Protein AF-0000000085050715 (afdb_homodimer)

pLDDT: mean 88.54, std 13.83, range [35.22, 98.56]

Foldseek 3Di:
DPDDDPVRVVVVVVVVVVVVVVVVVVVVVVVVVVVVVVVVVVLVVCVVVCVVNPPVPSLVVCLVPVVVVDDDPVVVVVCCVRNNDPPPD/DPDDDPVRVVVVVVVVVVVVVVVVVVVVVVVVVVVVVVVVVVL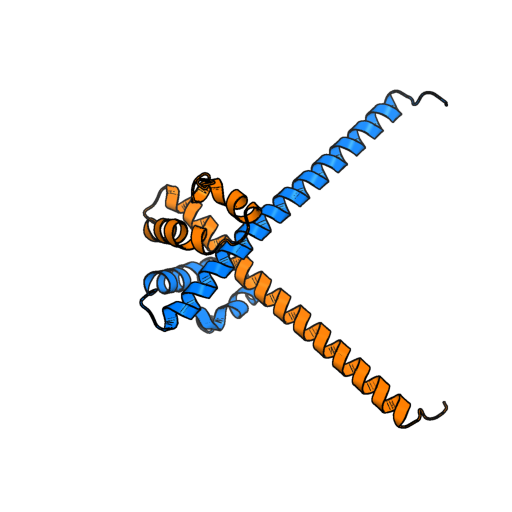VVCVVVCVVNPPVPSLVVCLVPVVVVDDDPVVVVVCCVRNNDPPPD

Secondary structure (DSSP, 8-state):
--PPPHHHHHHHHHHHHHHHHHHHHHHHHHHHHHHHHHHHHHHHHHHHHTTSS-THHHHHHHHHHHHHH--SHHHHHTTHHHH-S----/-----HHHHHHHHHHHHHHHHHHHHHHHHHHHHHHHHHHHHHHHHHHHHTTSS-THHHHHHHHHHHHHH--SHHHHHTTHHHH-S----

Organism: Asticcacaulis excentricus (strain ATCC 15261 / DSM 4724 / KCTC 12464 / NCIMB 9791 / VKM B-1370 / CB 48) (NCBI:txid573065)

Solvent-accessible surface area (backbone atoms only — not comparable to full-atom values): 10203 Å² total; per-residue (Å²): 126,84,79,70,49,72,68,55,52,51,51,52,50,51,51,50,48,53,51,50,50,52,53,51,52,51,52,51,50,51,52,52,48,51,50,16,33,55,46,12,47,52,51,52,51,46,57,63,58,21,72,81,47,78,50,53,64,60,52,51,48,46,54,65,50,45,66,80,68,50,89,48,70,75,61,48,64,73,39,29,93,70,61,42,76,70,78,80,120,126,83,76,69,51,70,69,54,52,51,52,51,51,52,52,50,48,52,52,52,50,51,52,50,53,51,52,51,50,49,51,51,49,50,50,15,33,55,45,12,48,51,53,52,51,43,56,64,59,22,72,80,45,80,51,53,62,61,52,49,48,47,53,64,49,44,68,79,68,49,88,47,70,75,62,50,64,72,39,30,92,72,60,43,76,70,78,80,120

Radius of gyration: 24.11 Å; Cα contacts (8 Å, |Δi|>4): 93; chains: 2; bounding box: 58×64×55 Å

Structure (mmCIF, N/CA/C/O backbone):
data_AF-0000000085050715-model_v1
#
loop_
_entity.id
_entity.type
_entity.pdbx_description
1 polymer 'Mobilization protein C'
#
loop_
_atom_site.group_PDB
_atom_site.id
_atom_site.type_symbol
_atom_site.label_atom_id
_atom_site.label_alt_id
_atom_site.label_comp_id
_atom_site.label_asym_id
_atom_site.label_entity_id
_atom_site.label_seq_id
_atom_site.pdbx_PDB_ins_code
_atom_site.Cartn_x
_atom_site.Cartn_y
_atom_site.Cartn_z
_atom_site.occupancy
_atom_site.B_iso_or_equiv
_atom_site.auth_seq_id
_atom_site.auth_comp_id
_atom_site.auth_asym_id
_atom_site.auth_atom_id
_atom_site.pdbx_PDB_model_num
ATOM 1 N N . MET A 1 1 ? -32.719 38 5.16 1 61.44 1 MET A N 1
ATOM 2 C CA . MET A 1 1 ? -31.391 37.781 4.586 1 61.44 1 MET A CA 1
ATOM 3 C C . MET A 1 1 ? -31.422 37.938 3.07 1 61.44 1 MET A C 1
ATOM 5 O O . MET A 1 1 ? -32.406 37.594 2.428 1 61.44 1 MET A O 1
ATOM 9 N N . SER A 1 2 ? -30.75 38.906 2.539 1 71.44 2 SER A N 1
ATOM 10 C CA . SER A 1 2 ? -30.812 39.219 1.116 1 71.44 2 SER A CA 1
ATOM 11 C C . SER A 1 2 ? -30.734 37.969 0.266 1 71.44 2 SER A C 1
ATOM 13 O O . SER A 1 2 ? -29.953 37.062 0.559 1 71.44 2 SER A O 1
ATOM 15 N N . ARG A 1 3 ? -31.703 37.844 -0.479 1 82.94 3 ARG A N 1
ATOM 16 C CA . ARG A 1 3 ? -31.797 36.688 -1.386 1 82.94 3 ARG A CA 1
ATOM 17 C C . ARG A 1 3 ? -30.562 36.625 -2.283 1 82.94 3 ARG A C 1
ATOM 19 O O . ARG A 1 3 ? -30.125 37.625 -2.854 1 82.94 3 ARG A O 1
ATOM 26 N N . LYS A 1 4 ? -29.75 35.656 -2.238 1 86.12 4 LYS A N 1
ATOM 27 C CA . LYS A 1 4 ? -28.609 35.438 -3.127 1 86.12 4 LYS A CA 1
ATOM 28 C C . LYS A 1 4 ? -29.031 35.531 -4.59 1 86.12 4 LYS A C 1
ATOM 30 O O . LYS A 1 4 ? -30.125 35.125 -4.949 1 86.12 4 LYS A O 1
ATOM 35 N N . SER A 1 5 ? -28.328 36.219 -5.281 1 92.94 5 SER A N 1
ATOM 36 C CA . SER A 1 5 ? -28.578 36.219 -6.719 1 92.94 5 SER A CA 1
ATOM 37 C C . SER A 1 5 ? -28.5 34.844 -7.32 1 92.94 5 SER A C 1
ATOM 39 O O . SER A 1 5 ? -28 33.906 -6.68 1 92.94 5 SER A O 1
ATOM 41 N N . ILE A 1 6 ? -29.156 34.656 -8.445 1 93.69 6 ILE A N 1
ATOM 42 C CA . ILE A 1 6 ? -29.109 33.375 -9.172 1 93.69 6 ILE A CA 1
ATOM 43 C C . ILE A 1 6 ? -27.656 33 -9.422 1 93.69 6 ILE A C 1
ATOM 45 O O . ILE A 1 6 ? -27.297 31.812 -9.305 1 93.69 6 ILE A O 1
ATOM 49 N N . GLU A 1 7 ? -26.844 34 -9.766 1 93.88 7 GLU A N 1
ATOM 50 C CA . GLU A 1 7 ? -25.422 33.781 -10.031 1 93.88 7 GLU A CA 1
ATOM 51 C C . GLU A 1 7 ? -24.703 33.281 -8.781 1 93.88 7 GLU A C 1
ATOM 53 O O . GLU A 1 7 ? -23.859 32.375 -8.867 1 93.88 7 GLU A O 1
ATOM 58 N N . GLU A 1 8 ? -25.047 33.812 -7.605 1 94.38 8 GLU A N 1
ATOM 59 C CA . GLU A 1 8 ? -24.438 33.406 -6.34 1 94.38 8 GLU A CA 1
ATOM 60 C C . GLU A 1 8 ? -24.875 31.969 -5.977 1 94.38 8 GLU A C 1
ATOM 62 O O . GLU A 1 8 ? -24.062 31.172 -5.492 1 94.38 8 GLU A O 1
ATOM 67 N N . ARG A 1 9 ? -26.125 31.625 -6.27 1 95.44 9 ARG A N 1
ATOM 68 C CA . ARG A 1 9 ? -26.625 30.281 -5.965 1 95.44 9 ARG A CA 1
ATOM 69 C C . ARG A 1 9 ? -25.969 29.234 -6.859 1 95.44 9 ARG A C 1
ATOM 71 O O . ARG A 1 9 ? -25.625 28.156 -6.395 1 95.44 9 ARG A O 1
ATOM 78 N N . LEU A 1 10 ? -25.719 29.578 -8.117 1 96.38 10 LEU A N 1
ATOM 79 C CA . LEU A 1 10 ? -25.047 28.672 -9.055 1 96.38 10 LEU A CA 1
ATOM 80 C C . LEU A 1 10 ? -23.609 28.438 -8.641 1 96.38 10 LEU A C 1
ATOM 82 O O . LEU A 1 10 ? -23.109 27.312 -8.688 1 96.38 10 LEU A O 1
ATOM 86 N N . ALA A 1 11 ? -22.953 29.484 -8.258 1 96.38 11 ALA A N 1
ATOM 87 C CA . ALA A 1 11 ? -21.562 29.391 -7.816 1 96.38 11 ALA A CA 1
ATOM 88 C C . ALA A 1 11 ? -21.453 28.5 -6.578 1 96.38 11 ALA A C 1
ATOM 90 O O . ALA A 1 11 ? -20.5 27.719 -6.457 1 96.38 11 ALA A O 1
ATOM 91 N N . GLN A 1 12 ? -22.375 28.562 -5.672 1 97.12 12 GLN A N 1
ATOM 92 C CA . GLN A 1 12 ? -22.375 27.75 -4.457 1 97.12 12 GLN A CA 1
ATOM 93 C C . GLN A 1 12 ? -22.594 26.281 -4.781 1 97.12 12 GLN A C 1
ATOM 95 O O . GLN A 1 12 ? -21.938 25.406 -4.215 1 97.12 12 GLN A O 1
ATOM 100 N N . LEU A 1 13 ? -23.438 26.031 -5.727 1 97.06 13 LEU A N 1
ATOM 101 C CA . LEU A 1 13 ? -23.703 24.641 -6.125 1 97.06 13 LEU A CA 1
ATOM 102 C C . LEU A 1 13 ? -22.5 24.031 -6.809 1 97.06 13 LEU A C 1
ATOM 104 O O . LEU A 1 13 ? -22.188 22.859 -6.586 1 97.06 13 LEU A O 1
ATOM 108 N N . GLU A 1 14 ? -21.844 24.844 -7.594 1 97.31 14 GLU A N 1
ATOM 109 C CA . GLU A 1 14 ? -20.641 24.359 -8.281 1 97.31 14 GLU A CA 1
ATOM 110 C C . GLU A 1 14 ? -19.516 24.078 -7.297 1 97.31 14 GLU A C 1
ATOM 112 O O . GLU A 1 14 ? -18.812 23.078 -7.426 1 97.31 14 GLU A O 1
ATOM 117 N N . ALA A 1 15 ? -19.422 24.922 -6.309 1 98 15 ALA A N 1
ATOM 118 C CA . ALA A 1 15 ? -18.422 24.719 -5.266 1 98 15 ALA A CA 1
ATOM 119 C C . ALA A 1 15 ? -18.719 23.469 -4.453 1 98 15 ALA A C 1
ATOM 121 O O . ALA A 1 15 ? -17.797 22.703 -4.102 1 98 15 ALA A O 1
ATOM 122 N N . GLN A 1 16 ? -20.016 23.234 -4.164 1 97.56 16 GLN A N 1
ATOM 123 C CA . GLN A 1 16 ? -20.438 22.031 -3.434 1 97.56 16 GLN A CA 1
ATOM 124 C C . GLN A 1 16 ? -20.156 20.766 -4.238 1 97.56 16 GLN A C 1
ATOM 126 O O . GLN A 1 16 ? -19.641 19.781 -3.699 1 97.56 16 GLN A O 1
ATOM 131 N N . ARG A 1 17 ? -20.375 20.797 -5.531 1 98 17 ARG A N 1
ATOM 132 C CA . ARG A 1 17 ? -20.109 19.656 -6.414 1 98 17 ARG A CA 1
ATOM 133 C C . ARG A 1 17 ? -18.625 19.328 -6.457 1 98 17 ARG A C 1
ATOM 135 O O . ARG A 1 17 ? -18.234 18.172 -6.34 1 98 17 ARG A O 1
ATOM 142 N N . LYS A 1 18 ? -17.859 20.344 -6.633 1 98.25 18 LYS A N 1
ATOM 143 C CA . LYS A 1 18 ? -16.422 20.156 -6.688 1 98.25 18 LYS A CA 1
ATOM 144 C C . LYS A 1 18 ? -15.898 19.562 -5.387 1 98.25 18 LYS A C 1
ATOM 146 O O . LYS A 1 18 ? -15.031 18.672 -5.402 1 98.25 18 LYS A O 1
ATOM 151 N N . SER A 1 19 ? -16.453 20.047 -4.301 1 98.12 19 SER A N 1
ATOM 152 C CA . SER A 1 19 ? -16.047 19.531 -2.99 1 98.12 19 SER A CA 1
ATOM 153 C C . SER A 1 19 ? -16.422 18.062 -2.828 1 98.12 19 SER A C 1
ATOM 155 O O . SER A 1 19 ? -15.641 17.266 -2.318 1 98.12 19 SER A O 1
ATOM 157 N N . LEU A 1 20 ? -17.578 17.688 -3.303 1 98.06 20 LEU A N 1
ATOM 158 C CA . LEU A 1 20 ? -18.047 16.312 -3.211 1 98.06 20 LEU A CA 1
ATOM 159 C C . LEU A 1 20 ? -17.25 15.406 -4.129 1 98.06 20 LEU A C 1
ATOM 161 O O . LEU A 1 20 ? -16.953 14.266 -3.768 1 98.06 20 LEU A O 1
ATOM 165 N N . GLN A 1 21 ? -16.859 15.945 -5.254 1 98.06 21 GLN A N 1
ATOM 166 C CA . GLN A 1 21 ? -16.047 15.18 -6.176 1 98.06 21 GLN A CA 1
ATOM 167 C C . GLN A 1 21 ? -14.648 14.93 -5.594 1 98.06 21 GLN A C 1
ATOM 169 O O . GLN A 1 21 ? -14.102 13.836 -5.738 1 98.06 21 GLN A O 1
ATOM 174 N N . ALA A 1 22 ? -14.18 15.93 -4.977 1 98.12 22 ALA A N 1
ATOM 175 C CA . ALA A 1 22 ? -12.875 15.805 -4.344 1 98.12 22 ALA A CA 1
ATOM 176 C C . ALA A 1 22 ? -12.898 14.773 -3.217 1 98.12 22 ALA A C 1
ATOM 178 O O . ALA A 1 22 ? -11.961 13.992 -3.059 1 98.12 22 ALA A O 1
ATOM 179 N N . ARG A 1 23 ? -13.93 14.766 -2.43 1 97.94 23 ARG A N 1
ATOM 180 C CA . ARG A 1 23 ? -14.094 13.805 -1.344 1 97.94 23 ARG A CA 1
ATOM 181 C C . ARG A 1 23 ? -14.234 12.383 -1.886 1 97.94 23 ARG A C 1
ATOM 183 O O . ARG A 1 23 ? -13.656 11.445 -1.336 1 97.94 23 ARG A O 1
ATOM 190 N N . LEU A 1 24 ? -14.93 12.258 -2.953 1 97.62 24 LEU A N 1
ATOM 191 C CA . LEU A 1 24 ? -15.117 10.953 -3.584 1 97.62 24 LEU A CA 1
ATOM 192 C C . LEU A 1 24 ? -13.797 10.422 -4.129 1 97.62 24 LEU A C 1
ATOM 194 O O . LEU A 1 24 ? -13.477 9.242 -3.939 1 97.62 24 LEU A O 1
ATOM 198 N N . SER A 1 25 ? -13.047 11.234 -4.797 1 97.81 25 SER A N 1
ATOM 199 C CA . SER A 1 25 ? -11.75 10.844 -5.344 1 97.81 25 SER A CA 1
ATOM 200 C C . SER A 1 25 ? -10.789 10.422 -4.242 1 97.81 25 SER A C 1
ATOM 202 O O . SER A 1 25 ? -10.031 9.461 -4.406 1 97.81 25 SER A O 1
ATOM 204 N N . LYS A 1 26 ? -10.844 11.148 -3.127 1 97.81 26 LYS A N 1
ATOM 205 C CA . LYS A 1 26 ? -10 10.805 -1.985 1 97.81 26 LYS A CA 1
ATOM 206 C C . LYS A 1 26 ? -10.352 9.422 -1.434 1 97.81 26 LYS A C 1
ATOM 208 O O . LYS A 1 26 ? -9.469 8.625 -1.131 1 97.81 26 LYS A O 1
ATOM 213 N N . ASP A 1 27 ? -11.641 9.156 -1.301 1 96.31 27 ASP A N 1
ATOM 214 C CA . ASP A 1 27 ? -12.125 7.879 -0.792 1 96.31 27 ASP A CA 1
ATOM 215 C C . ASP A 1 27 ? -11.719 6.734 -1.721 1 96.31 27 ASP A C 1
ATOM 217 O O . ASP A 1 27 ? -11.266 5.684 -1.261 1 96.31 27 ASP A O 1
ATOM 221 N N . GLU A 1 28 ? -11.812 6.945 -2.98 1 96.25 28 GLU A N 1
ATOM 222 C CA . GLU A 1 28 ? -11.445 5.941 -3.977 1 96.25 28 GLU A CA 1
ATOM 223 C C . GLU A 1 28 ? -9.945 5.656 -3.949 1 96.25 28 GLU A C 1
ATOM 225 O O . GLU A 1 28 ? -9.531 4.5 -4.035 1 96.25 28 GLU A O 1
ATOM 230 N N . ARG A 1 29 ? -9.219 6.707 -3.812 1 97.12 29 ARG A N 1
ATOM 231 C CA . ARG A 1 29 ? -7.77 6.547 -3.744 1 97.12 29 ARG A CA 1
ATOM 232 C C . ARG A 1 29 ? -7.359 5.809 -2.477 1 97.12 29 ARG A C 1
ATOM 234 O O . ARG A 1 29 ? -6.465 4.961 -2.506 1 97.12 29 ARG A O 1
ATOM 241 N N . ALA A 1 30 ? -8.055 6.105 -1.373 1 97 30 ALA A N 1
ATOM 242 C CA . ALA A 1 30 ? -7.762 5.434 -0.11 1 97 30 ALA A CA 1
ATOM 243 C C . ALA A 1 30 ? -8.07 3.939 -0.202 1 97 30 ALA A C 1
ATOM 245 O O . ALA A 1 30 ? -7.289 3.109 0.275 1 97 30 ALA A O 1
ATOM 246 N N . ARG A 1 31 ? -9.164 3.605 -0.819 1 95.81 31 ARG A N 1
ATOM 247 C CA . ARG A 1 31 ? -9.555 2.211 -0.997 1 95.81 31 ARG A CA 1
ATOM 248 C C . ARG A 1 31 ? -8.578 1.483 -1.916 1 95.81 31 ARG A C 1
ATOM 250 O O . ARG A 1 31 ? -8.18 0.351 -1.636 1 95.81 31 ARG A O 1
ATOM 257 N N . ASP A 1 32 ? -8.219 2.148 -2.965 1 96.81 32 ASP A N 1
ATOM 258 C CA . ASP A 1 32 ? -7.258 1.581 -3.904 1 96.81 32 ASP A CA 1
ATOM 259 C C . ASP A 1 32 ? -5.914 1.324 -3.225 1 96.81 32 ASP A C 1
ATOM 261 O O . ASP A 1 32 ? -5.32 0.257 -3.396 1 96.81 32 ASP A O 1
ATOM 265 N N . THR A 1 33 ? -5.52 2.301 -2.447 1 97.94 33 THR A N 1
ATOM 266 C CA . THR A 1 33 ? -4.262 2.158 -1.722 1 97.94 33 THR A CA 1
ATOM 267 C C . THR A 1 33 ? -4.336 1.001 -0.729 1 97.94 33 THR A C 1
ATOM 269 O O . THR A 1 33 ? -3.414 0.186 -0.647 1 97.94 33 THR A O 1
ATOM 272 N N . ARG A 1 34 ? -5.449 0.894 0.027 1 97.62 34 ARG A N 1
ATOM 273 C CA . ARG A 1 34 ? -5.605 -0.184 0.997 1 97.62 34 ARG A CA 1
ATOM 274 C C . ARG A 1 34 ? -5.598 -1.545 0.309 1 97.62 34 ARG A C 1
ATOM 276 O O . ARG A 1 34 ? -4.992 -2.496 0.81 1 97.62 34 ARG A O 1
ATOM 283 N N . ARG A 1 35 ? -6.227 -1.719 -0.871 1 97.62 35 ARG A N 1
ATOM 284 C CA . ARG A 1 35 ? -6.215 -2.947 -1.659 1 97.62 35 ARG A CA 1
ATOM 285 C C . ARG A 1 35 ? -4.789 -3.361 -2.004 1 97.62 35 ARG A C 1
ATOM 287 O O . ARG A 1 35 ? -4.406 -4.516 -1.805 1 97.62 35 ARG A O 1
ATOM 294 N N . LYS A 1 36 ? -4.031 -2.385 -2.418 1 98.31 36 LYS A N 1
ATOM 295 C CA . LYS A 1 36 ? -2.65 -2.648 -2.812 1 98.31 36 LYS A CA 1
ATOM 296 C C . LYS A 1 36 ? -1.8 -3.035 -1.605 1 98.31 36 LYS A C 1
ATOM 298 O O . LYS A 1 36 ? -1.009 -3.979 -1.674 1 98.31 36 LYS A O 1
ATOM 303 N N . VAL A 1 37 ? -1.996 -2.402 -0.512 1 98.56 37 VAL A N 1
ATOM 304 C CA . VAL A 1 37 ? -1.219 -2.678 0.692 1 98.56 37 VAL A CA 1
ATOM 305 C C . VAL A 1 37 ? -1.538 -4.078 1.204 1 98.56 37 VAL A C 1
ATOM 307 O O . VAL A 1 37 ? -0.634 -4.836 1.563 1 98.56 37 VAL A O 1
ATOM 310 N N . LEU A 1 38 ? -2.791 -4.488 1.203 1 98.5 38 LEU A N 1
ATOM 311 C CA . LEU A 1 38 ? -3.199 -5.789 1.73 1 98.5 38 LEU A CA 1
ATOM 312 C C . LEU A 1 38 ? -2.701 -6.918 0.836 1 98.5 38 LEU A C 1
ATOM 314 O O . LEU A 1 38 ? -2.246 -7.953 1.331 1 98.5 38 LEU A O 1
ATOM 318 N N . LEU A 1 39 ? -2.738 -6.68 -0.455 1 97.69 39 LEU A N 1
ATOM 319 C CA . LEU A 1 39 ? -2.225 -7.68 -1.384 1 97.69 39 LEU A CA 1
ATOM 320 C C . LEU A 1 39 ? -0.708 -7.797 -1.272 1 97.69 39 LEU A C 1
ATOM 322 O O . LEU A 1 39 ? -0.164 -8.906 -1.283 1 97.69 39 LEU A O 1
ATOM 326 N N . GLY A 1 40 ? -0.05 -6.676 -1.202 1 98.06 40 GLY A N 1
ATOM 327 C CA . GLY A 1 40 ? 1.392 -6.691 -1.011 1 98.06 40 GLY A CA 1
ATOM 328 C C . GLY A 1 40 ? 1.814 -7.363 0.283 1 98.06 40 GLY A C 1
ATOM 329 O O . GLY A 1 40 ? 2.809 -8.094 0.314 1 98.06 40 GLY A O 1
ATOM 330 N N . ALA A 1 41 ? 1.07 -7.117 1.388 1 97.94 41 ALA A N 1
ATOM 331 C CA . ALA A 1 41 ? 1.338 -7.754 2.674 1 97.94 41 ALA A CA 1
ATOM 332 C C . ALA A 1 41 ? 1.199 -9.273 2.574 1 97.94 41 ALA A C 1
ATOM 334 O O . ALA A 1 41 ? 2.01 -10.016 3.135 1 97.94 41 ALA A O 1
ATOM 335 N N . LEU A 1 42 ? 0.197 -9.758 1.85 1 95.81 42 LEU A N 1
ATOM 336 C CA . LEU A 1 42 ? 0.015 -11.188 1.645 1 95.81 42 LEU A CA 1
ATOM 337 C C . LEU A 1 42 ? 1.211 -11.789 0.913 1 95.81 42 LEU A C 1
ATOM 339 O O . LEU A 1 42 ? 1.744 -12.82 1.328 1 95.81 42 LEU A O 1
ATOM 343 N N . VAL A 1 43 ? 1.63 -11.117 -0.165 1 94.56 43 VAL A N 1
ATOM 344 C CA . VAL A 1 43 ? 2.752 -11.586 -0.972 1 94.56 43 VAL A CA 1
ATOM 345 C C . VAL A 1 43 ? 4.008 -11.672 -0.109 1 94.56 43 VAL A C 1
ATOM 347 O O . VAL A 1 43 ? 4.672 -12.711 -0.079 1 94.56 43 VAL A O 1
ATOM 350 N N . LEU A 1 44 ? 4.305 -10.648 0.662 1 94.56 44 LEU A N 1
ATOM 351 C CA . LEU A 1 44 ? 5.496 -10.633 1.502 1 94.56 44 LEU A CA 1
ATOM 352 C C . LEU A 1 44 ? 5.418 -11.711 2.574 1 94.56 44 LEU A C 1
ATOM 354 O O . LEU A 1 44 ? 6.41 -12.391 2.85 1 94.56 44 LEU A O 1
ATOM 358 N N . HIS A 1 45 ? 4.254 -11.836 3.211 1 93.69 45 HIS A N 1
ATOM 359 C CA . HIS A 1 45 ? 4.051 -12.859 4.238 1 93.69 45 HIS A CA 1
ATOM 360 C C . HIS A 1 45 ? 4.32 -14.25 3.689 1 93.69 45 HIS A C 1
ATOM 362 O O . HIS A 1 45 ? 5.016 -15.047 4.324 1 93.69 45 HIS A O 1
ATOM 368 N N . ARG A 1 46 ? 3.877 -14.516 2.484 1 91.56 46 ARG A N 1
ATOM 369 C CA . ARG A 1 46 ? 4.043 -15.852 1.903 1 91.56 46 ARG A CA 1
ATOM 370 C C . ARG A 1 46 ? 5.484 -16.078 1.469 1 91.56 46 ARG A C 1
ATOM 372 O O . ARG A 1 46 ? 5.996 -17.203 1.57 1 91.56 46 ARG A O 1
ATOM 379 N N . LEU A 1 47 ? 6.09 -15.07 0.924 1 90.12 47 LEU A N 1
ATOM 380 C CA . LEU A 1 47 ? 7.496 -15.195 0.553 1 90.12 47 LEU A CA 1
ATOM 381 C C . LEU A 1 47 ? 8.359 -15.469 1.778 1 90.12 47 LEU A C 1
ATOM 383 O O . LEU A 1 47 ? 9.344 -16.219 1.695 1 90.12 47 LEU A O 1
ATOM 387 N N . GLU A 1 48 ? 8.016 -14.906 2.906 1 86.81 48 GLU A N 1
ATOM 388 C CA . GLU A 1 48 ? 8.758 -15.094 4.148 1 86.81 48 GLU A CA 1
ATOM 389 C C . GLU A 1 48 ? 8.492 -16.469 4.75 1 86.81 48 GLU A C 1
ATOM 391 O O . GLU A 1 48 ? 9.398 -17.109 5.285 1 86.81 48 GLU A O 1
ATOM 396 N N . GLU A 1 49 ? 7.238 -16.875 4.664 1 81.38 49 GLU A N 1
ATOM 397 C CA . GLU A 1 49 ? 6.863 -18.188 5.18 1 81.38 49 GLU A CA 1
ATOM 398 C C . GLU A 1 49 ? 7.402 -19.312 4.293 1 81.38 49 GLU A C 1
ATOM 400 O O . GLU A 1 49 ? 7.719 -20.391 4.781 1 81.38 49 GLU A O 1
ATOM 405 N N . GLY A 1 50 ? 7.148 -19.156 2.992 1 66.88 50 GLY A N 1
ATOM 406 C CA . GLY A 1 50 ? 7.547 -20.156 2.027 1 66.88 50 GLY A CA 1
ATOM 407 C C . GLY A 1 50 ? 9.055 -20.312 1.906 1 66.88 50 GLY A C 1
ATOM 408 O O . GLY A 1 50 ? 9.539 -21.188 1.19 1 66.88 50 GLY A O 1
ATOM 409 N N . ARG A 1 51 ? 9.852 -19.266 2.43 1 61.44 51 ARG A N 1
ATOM 410 C CA . ARG A 1 51 ? 11.297 -19.484 2.402 1 61.44 51 ARG A CA 1
ATOM 411 C C . ARG A 1 51 ? 11.656 -20.875 2.885 1 61.44 51 ARG A C 1
ATOM 413 O O . ARG A 1 51 ? 12.648 -21.453 2.438 1 61.44 51 ARG A O 1
ATOM 420 N N . GLU A 1 52 ? 10.711 -21.344 3.709 1 54.78 52 GLU A N 1
ATOM 421 C CA . GLU A 1 52 ? 10.969 -22.703 4.188 1 54.78 52 GLU A CA 1
ATOM 422 C C . GLU A 1 52 ? 10.211 -23.734 3.355 1 54.78 52 GLU A C 1
ATOM 424 O O . GLU A 1 52 ? 10.523 -24.922 3.408 1 54.78 52 GLU A O 1
ATOM 429 N N . SER A 1 53 ? 9.047 -23.234 2.768 1 59.09 53 SER A N 1
ATOM 430 C CA . SER A 1 53 ? 8.273 -24.172 1.962 1 59.09 53 SER A CA 1
ATOM 431 C C . SER A 1 53 ? 8.305 -23.797 0.486 1 59.09 53 SER A C 1
ATOM 433 O O . SER A 1 53 ? 8.875 -22.766 0.118 1 59.09 53 SER A O 1
ATOM 435 N N . GLY A 1 54 ? 7.648 -24.453 -0.405 1 52.75 54 GLY A N 1
ATOM 436 C CA . GLY A 1 54 ? 7.473 -24.578 -1.844 1 52.75 54 GLY A CA 1
ATOM 437 C C . GLY A 1 54 ? 6.809 -23.375 -2.471 1 52.75 54 GLY A C 1
ATOM 438 O O . GLY A 1 54 ? 6.312 -23.438 -3.596 1 52.75 54 GLY A O 1
ATOM 439 N N . ALA A 1 55 ? 6.699 -22.219 -1.65 1 61.31 55 ALA A N 1
ATOM 440 C CA . ALA A 1 55 ? 5.984 -21.234 -2.457 1 61.31 55 ALA A CA 1
ATOM 441 C C . ALA A 1 55 ? 6.832 -20.766 -3.637 1 61.31 55 ALA A C 1
ATOM 443 O O . ALA A 1 55 ? 7.066 -19.562 -3.809 1 61.31 55 ALA A O 1
ATOM 444 N N . ASP A 1 56 ? 7.438 -21.703 -4.332 1 77.06 56 ASP A N 1
ATOM 445 C CA . ASP A 1 56 ? 8.398 -21.547 -5.426 1 77.06 56 ASP A CA 1
ATOM 446 C C . ASP A 1 56 ? 7.785 -20.781 -6.594 1 77.06 56 ASP A C 1
ATOM 448 O O . ASP A 1 56 ? 8.43 -19.906 -7.172 1 77.06 56 ASP A O 1
ATOM 452 N N . TYR A 1 57 ? 6.516 -20.984 -6.652 1 82.31 57 TYR A N 1
ATOM 453 C CA . TYR A 1 57 ? 5.926 -20.359 -7.84 1 82.31 57 TYR A CA 1
ATOM 454 C C . TYR A 1 57 ? 5.754 -18.859 -7.645 1 82.31 57 TYR A C 1
ATOM 456 O O . TYR A 1 57 ? 5.996 -18.078 -8.57 1 82.31 57 TYR A O 1
ATOM 464 N N . LEU A 1 58 ? 5.414 -18.438 -6.441 1 86.81 58 LEU A N 1
ATOM 465 C CA . LEU A 1 58 ? 5.219 -17.016 -6.156 1 86.81 58 LEU A CA 1
ATOM 466 C C . LEU A 1 58 ? 6.539 -16.25 -6.223 1 86.81 58 LEU A C 1
ATOM 468 O O . LEU A 1 58 ? 6.602 -15.156 -6.781 1 86.81 58 LEU A O 1
ATOM 472 N N . ARG A 1 59 ? 7.5 -16.875 -5.711 1 88.44 59 ARG A N 1
ATOM 473 C CA . ARG A 1 59 ? 8.828 -16.25 -5.746 1 88.44 59 ARG A CA 1
ATOM 474 C C . ARG A 1 59 ? 9.32 -16.094 -7.184 1 88.44 59 ARG A C 1
ATOM 476 O O . ARG A 1 59 ? 9.82 -15.031 -7.555 1 88.44 59 ARG A O 1
ATOM 483 N N . ASP A 1 60 ? 9.125 -17.141 -7.922 1 87.81 60 ASP A N 1
ATOM 484 C CA . ASP A 1 60 ? 9.516 -17.094 -9.328 1 87.81 60 ASP A CA 1
ATOM 485 C C . ASP A 1 60 ? 8.766 -16 -10.078 1 87.81 60 ASP A C 1
ATOM 487 O O . ASP A 1 60 ? 9.352 -15.273 -10.883 1 87.81 60 ASP A O 1
ATOM 491 N N . PHE A 1 61 ? 7.547 -15.984 -9.828 1 88.06 61 PHE A N 1
ATOM 492 C CA . PHE A 1 61 ? 6.707 -14.977 -10.469 1 88.06 61 PHE A CA 1
ATOM 493 C C . PHE A 1 61 ? 7.199 -13.578 -10.141 1 88.06 61 PHE A C 1
ATOM 495 O O . PHE A 1 61 ? 7.371 -12.75 -11.039 1 88.06 61 PHE A O 1
ATOM 502 N N . ILE A 1 62 ? 7.492 -13.289 -8.844 1 91.81 62 ILE A N 1
ATOM 503 C CA . ILE A 1 62 ? 7.906 -11.961 -8.414 1 91.81 62 ILE A CA 1
ATOM 504 C C . ILE A 1 62 ? 9.266 -11.617 -9.023 1 91.81 62 ILE A C 1
ATOM 506 O O . ILE A 1 62 ? 9.469 -10.516 -9.531 1 91.81 62 ILE A O 1
ATOM 510 N N . GLN A 1 63 ? 10.109 -12.539 -9.047 1 91.69 63 GLN A N 1
ATOM 511 C CA . GLN A 1 63 ? 11.461 -12.305 -9.547 1 91.69 63 GLN A CA 1
ATOM 512 C C . GLN A 1 63 ? 11.445 -12.047 -11.055 1 91.69 63 GLN A C 1
ATOM 514 O O . GLN A 1 63 ? 12.266 -11.273 -11.562 1 91.69 63 GLN A O 1
ATOM 519 N N . ARG A 1 64 ? 10.523 -12.594 -11.68 1 91.81 64 ARG A N 1
ATOM 520 C CA . ARG A 1 64 ? 10.422 -12.43 -13.125 1 91.81 64 ARG A CA 1
ATOM 521 C C . ARG A 1 64 ? 9.734 -11.117 -13.484 1 91.81 64 ARG A C 1
ATOM 523 O O . ARG A 1 64 ? 10.172 -10.414 -14.398 1 91.81 64 ARG A O 1
ATOM 530 N N . GLU A 1 65 ? 8.656 -10.852 -12.734 1 93 65 GLU A N 1
ATOM 531 C CA . GLU A 1 65 ? 7.773 -9.773 -13.172 1 93 65 GLU A CA 1
ATOM 532 C C . GLU A 1 65 ? 8.164 -8.445 -12.523 1 93 65 GLU A C 1
ATOM 534 O O . GLU A 1 65 ? 7.988 -7.379 -13.117 1 93 65 GLU A O 1
ATOM 53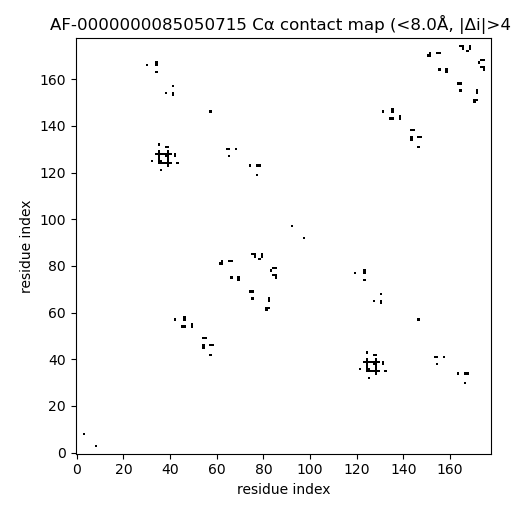9 N N . LEU A 1 66 ? 8.711 -8.406 -11.375 1 94.88 66 LEU A N 1
ATOM 540 C CA . LEU A 1 66 ? 8.875 -7.211 -10.547 1 94.88 66 LEU A CA 1
ATOM 541 C C . LEU A 1 66 ? 9.898 -6.262 -11.164 1 94.88 66 LEU A C 1
ATOM 543 O O . LEU A 1 66 ? 9.68 -5.051 -11.227 1 94.88 66 LEU A O 1
ATOM 547 N N . PRO A 1 67 ? 11.031 -6.727 -11.633 1 94.38 67 PRO A N 1
ATOM 548 C CA . PRO A 1 67 ? 12.023 -5.797 -12.172 1 94.38 67 PRO A CA 1
ATOM 549 C C . PRO A 1 67 ? 11.469 -4.93 -13.305 1 94.38 67 PRO A C 1
ATOM 551 O O . PRO A 1 67 ? 11.727 -3.723 -13.336 1 94.38 67 PRO A O 1
ATOM 554 N N . GLY A 1 68 ? 10.695 -5.562 -14.18 1 93.06 68 GLY A N 1
ATOM 555 C CA . GLY A 1 68 ? 10.125 -4.824 -15.297 1 93.06 68 GLY A CA 1
ATOM 556 C C . GLY A 1 68 ? 8.992 -3.904 -14.883 1 93.06 68 GLY A C 1
ATOM 557 O O . GLY A 1 68 ? 8.625 -2.99 -15.625 1 93.06 68 GLY A O 1
ATOM 558 N N . PHE A 1 69 ? 8.469 -4.258 -13.75 1 93.69 69 PHE A N 1
ATOM 559 C CA . PHE A 1 69 ? 7.34 -3.488 -13.25 1 93.69 69 PHE A CA 1
ATOM 560 C C . PHE A 1 69 ? 7.816 -2.223 -12.539 1 93.69 69 PHE A C 1
ATOM 562 O O . PHE A 1 69 ? 7.074 -1.245 -12.438 1 93.69 69 PHE A O 1
ATOM 569 N N . LEU A 1 70 ? 9.078 -2.168 -12.086 1 94.56 70 LEU A N 1
ATOM 570 C CA . LEU A 1 70 ? 9.633 -1.03 -11.367 1 94.56 70 LEU A CA 1
ATOM 571 C C . LEU A 1 70 ? 10.227 -0.011 -12.336 1 94.56 70 LEU A C 1
ATOM 573 O O . LEU A 1 70 ? 11.125 -0.335 -13.109 1 94.56 70 LEU A O 1
ATOM 577 N N . THR A 1 71 ? 9.781 1.263 -12.25 1 92.19 71 THR A N 1
ATOM 578 C CA . THR A 1 71 ? 10.219 2.281 -13.203 1 92.19 71 THR A CA 1
ATOM 579 C C . THR A 1 71 ? 11.281 3.18 -12.586 1 92.19 71 THR A C 1
ATOM 581 O O . THR A 1 71 ? 12.102 3.76 -13.297 1 92.19 71 THR A O 1
ATOM 584 N N . ARG A 1 72 ? 11.398 3.275 -11.344 1 92.69 72 ARG A N 1
ATOM 585 C CA . ARG A 1 72 ? 12.328 4.164 -10.664 1 92.69 72 ARG A CA 1
ATOM 586 C C . ARG A 1 72 ? 13.438 3.375 -9.977 1 92.69 72 ARG A C 1
ATOM 588 O O . ARG A 1 72 ? 13.18 2.316 -9.391 1 92.69 72 ARG A O 1
ATOM 595 N N . ASP A 1 73 ? 14.562 3.996 -9.898 1 90.19 73 ASP A N 1
ATOM 596 C CA . ASP A 1 73 ? 15.703 3.342 -9.266 1 90.19 73 ASP A CA 1
ATOM 597 C C . ASP A 1 73 ? 15.484 3.186 -7.762 1 90.19 73 ASP A C 1
ATOM 599 O O . ASP A 1 73 ? 15.836 2.156 -7.184 1 90.19 73 ASP A O 1
ATOM 603 N N . ILE A 1 74 ? 14.961 4.172 -7.164 1 92.88 74 ILE A N 1
ATOM 604 C CA . ILE A 1 74 ? 14.758 4.164 -5.719 1 92.88 74 ILE A CA 1
ATOM 605 C C . ILE A 1 74 ? 13.805 3.035 -5.34 1 92.88 74 ILE A C 1
ATOM 607 O O . ILE A 1 74 ? 13.938 2.439 -4.266 1 92.88 74 ILE A O 1
ATOM 611 N N . ASP A 1 75 ? 12.867 2.693 -6.195 1 94.88 75 ASP A N 1
ATOM 612 C CA . ASP A 1 75 ? 11.93 1.604 -5.941 1 94.88 75 ASP A CA 1
ATOM 613 C C . ASP A 1 75 ? 12.617 0.246 -6.082 1 94.88 75 ASP A C 1
ATOM 615 O O . ASP A 1 75 ? 12.273 -0.702 -5.371 1 94.88 75 ASP A O 1
ATOM 619 N N . ARG A 1 76 ? 13.578 0.164 -6.969 1 93.75 76 ARG A N 1
ATOM 620 C CA . ARG A 1 76 ? 14.312 -1.086 -7.148 1 93.75 76 ARG A CA 1
ATOM 621 C C . ARG A 1 76 ? 15.078 -1.458 -5.883 1 93.75 76 ARG A C 1
ATOM 623 O O . ARG A 1 76 ? 15.148 -2.633 -5.516 1 93.75 76 ARG A O 1
ATOM 630 N N . ARG A 1 77 ? 15.617 -0.471 -5.211 1 93.62 77 ARG A N 1
ATOM 631 C CA . ARG A 1 77 ? 16.422 -0.689 -4.008 1 93.62 77 ARG A CA 1
ATOM 632 C C . ARG A 1 77 ? 15.562 -1.267 -2.883 1 93.62 77 ARG A C 1
ATOM 634 O O . ARG A 1 77 ? 16.078 -1.976 -2.012 1 93.62 77 ARG A O 1
ATOM 641 N N . LEU A 1 78 ? 14.281 -1.046 -2.887 1 95.06 78 LEU A N 1
ATOM 642 C CA . LEU A 1 78 ? 13.367 -1.526 -1.859 1 95.06 78 LEU A CA 1
ATOM 643 C C . LEU A 1 78 ? 13.234 -3.045 -1.915 1 95.06 78 LEU A C 1
ATOM 645 O O . LEU A 1 78 ? 12.75 -3.666 -0.965 1 95.06 78 LEU A O 1
ATOM 649 N N . PHE A 1 79 ? 13.648 -3.68 -3.074 1 95.44 79 PHE A N 1
ATOM 650 C CA . PHE A 1 79 ? 13.375 -5.098 -3.281 1 95.44 79 PHE A CA 1
ATOM 651 C C . PHE A 1 79 ? 14.664 -5.867 -3.539 1 95.44 79 PHE A C 1
ATOM 653 O O . PHE A 1 79 ? 14.641 -6.934 -4.156 1 95.44 79 PHE A O 1
ATOM 660 N N . GLU A 1 80 ? 15.805 -5.324 -3.105 1 92.44 80 GLU A N 1
ATOM 661 C CA . GLU A 1 80 ? 17.094 -5.977 -3.316 1 92.44 80 GLU A CA 1
ATOM 662 C C . GLU A 1 80 ? 17.125 -7.367 -2.689 1 92.44 80 GLU A C 1
ATOM 664 O O . GLU A 1 80 ? 17.75 -8.281 -3.219 1 92.44 80 GLU A O 1
ATOM 669 N N . ASP A 1 81 ? 16.375 -7.508 -1.619 1 89.25 81 ASP A N 1
ATOM 670 C CA . ASP A 1 81 ? 16.328 -8.789 -0.922 1 89.25 81 ASP A CA 1
ATOM 671 C C . ASP A 1 81 ? 15.609 -9.844 -1.764 1 89.25 81 ASP A C 1
ATOM 673 O O . ASP A 1 81 ? 15.812 -11.047 -1.574 1 89.25 81 ASP A O 1
ATOM 677 N N . LEU A 1 82 ? 14.742 -9.391 -2.723 1 88.25 82 LEU A N 1
ATOM 678 C CA . LEU A 1 82 ? 13.938 -10.305 -3.521 1 88.25 82 LEU A CA 1
ATOM 679 C C . LEU A 1 82 ? 14.539 -10.484 -4.91 1 88.25 82 LEU A C 1
ATOM 681 O O . LEU A 1 82 ? 14.492 -11.578 -5.477 1 88.25 82 LEU A O 1
ATOM 685 N N . ILE A 1 83 ? 15.102 -9.445 -5.477 1 89.5 83 ILE A N 1
ATOM 686 C CA . ILE A 1 83 ? 15.477 -9.508 -6.883 1 89.5 83 ILE A CA 1
ATOM 687 C C . ILE A 1 83 ? 16.984 -9.297 -7.02 1 89.5 83 ILE A C 1
ATOM 689 O O . ILE A 1 83 ? 17.516 -9.305 -8.133 1 89.5 83 ILE A O 1
ATOM 693 N N . GLY A 1 84 ? 17.688 -9.281 -6.023 1 83.25 84 GLY A N 1
ATOM 694 C CA . GLY A 1 84 ? 19.125 -9.023 -6.074 1 83.25 84 GLY A CA 1
ATOM 695 C C . GLY A 1 84 ? 19.453 -7.586 -6.422 1 83.25 84 GLY A C 1
ATOM 696 O O . GLY A 1 84 ? 18.578 -6.812 -6.809 1 83.25 84 GLY A O 1
ATOM 697 N N . PRO A 1 85 ? 20.688 -7.125 -6.152 1 74.19 85 PRO A N 1
ATOM 698 C CA . PRO A 1 85 ? 21.109 -5.762 -6.492 1 74.19 85 PRO A CA 1
ATOM 699 C C . PRO A 1 85 ? 21.047 -5.48 -7.992 1 74.19 85 PRO A C 1
ATOM 701 O O . PRO A 1 85 ? 21.359 -6.359 -8.805 1 74.19 85 PRO A O 1
ATOM 704 N N . GLY A 1 86 ? 19.891 -4.965 -8.531 1 60 86 GLY A N 1
ATOM 705 C CA . GLY A 1 86 ? 19.812 -4.676 -9.953 1 60 86 GLY A CA 1
ATOM 706 C C . GLY A 1 86 ? 21.172 -4.359 -10.562 1 60 86 GLY A C 1
ATOM 707 O O . GLY A 1 86 ? 22.078 -3.896 -9.867 1 60 86 GLY A O 1
ATOM 708 N N . LYS A 1 87 ? 21.547 -5.18 -11.703 1 49.97 87 LYS A N 1
ATOM 709 C CA . LYS A 1 87 ? 22.75 -4.762 -12.43 1 49.97 87 LYS A CA 1
ATOM 710 C C . LYS A 1 87 ? 22.609 -3.336 -12.953 1 49.97 87 LYS A C 1
ATOM 712 O O . LYS A 1 87 ? 21.625 -3.016 -13.633 1 49.97 87 LYS A O 1
ATOM 717 N N . THR A 1 88 ? 22.891 -2.307 -12.188 1 47.22 88 THR A N 1
ATOM 718 C CA . THR A 1 88 ? 23.109 -1.056 -12.906 1 47.22 88 THR A CA 1
ATOM 719 C C . THR A 1 88 ? 23.828 -1.31 -14.227 1 47.22 88 THR A C 1
ATOM 721 O O . THR A 1 88 ? 24.969 -1.771 -14.234 1 47.22 88 THR A O 1
ATOM 724 N N . GLY A 1 89 ? 23.203 -1.849 -15.156 1 35.22 89 GLY A N 1
ATOM 725 C CA . GLY A 1 89 ? 23.953 -1.704 -16.391 1 35.22 89 GLY A CA 1
ATOM 726 C C . GLY A 1 89 ? 24.203 -0.258 -16.781 1 35.22 89 GLY A C 1
ATOM 727 O O . GLY A 1 89 ? 23.547 0.649 -16.266 1 35.22 89 GLY A O 1
ATOM 728 N N . MET B 1 1 ? 26.359 32.781 28.297 1 61.41 1 MET B N 1
ATOM 729 C CA . MET B 1 1 ? 25.141 31.984 28.391 1 61.41 1 MET B CA 1
ATOM 730 C C . MET B 1 1 ? 25.266 30.906 29.469 1 61.41 1 MET B C 1
ATOM 732 O O . MET B 1 1 ? 26.344 30.344 29.672 1 61.41 1 MET B O 1
ATOM 736 N N . SER B 1 2 ? 24.5 30.969 30.5 1 71.31 2 SER B N 1
ATOM 737 C CA . SER B 1 2 ? 24.625 30.078 31.656 1 71.31 2 SER B CA 1
ATOM 738 C C . SER B 1 2 ? 24.812 28.641 31.203 1 71.31 2 SER B C 1
ATOM 740 O O . SER B 1 2 ? 24.188 28.188 30.25 1 71.31 2 SER B O 1
ATOM 742 N N . ARG B 1 3 ? 25.828 28.125 31.625 1 82.06 3 ARG B N 1
ATOM 743 C CA . ARG B 1 3 ? 26.172 26.734 31.328 1 82.06 3 ARG B CA 1
ATOM 744 C C . ARG B 1 3 ? 25.047 25.797 31.75 1 82.06 3 ARG B C 1
ATOM 746 O O . ARG B 1 3 ? 24.516 25.922 32.844 1 82.06 3 ARG B O 1
ATOM 753 N N . LYS B 1 4 ? 24.375 25.141 30.906 1 85.94 4 LYS B N 1
ATOM 754 C CA . LYS B 1 4 ? 23.344 24.141 31.25 1 85.94 4 LYS B CA 1
ATOM 755 C C . LYS B 1 4 ? 23.875 23.141 32.281 1 85.94 4 LYS B C 1
ATOM 757 O O . LYS B 1 4 ? 25.047 22.781 32.25 1 85.94 4 LYS B O 1
ATOM 762 N N . SER B 1 5 ? 23.141 22.922 33.188 1 93 5 SER B N 1
ATOM 763 C CA . SER B 1 5 ? 23.5 21.875 34.156 1 93 5 SER B CA 1
ATOM 764 C C . SER B 1 5 ? 23.688 20.531 33.438 1 93 5 SER B C 1
ATOM 766 O O . SER B 1 5 ? 23.281 20.375 32.312 1 93 5 SER B O 1
ATOM 768 N N . ILE B 1 6 ? 24.453 19.656 34.062 1 93.69 6 ILE B N 1
ATOM 769 C CA . ILE B 1 6 ? 24.656 18.297 33.531 1 93.69 6 ILE B CA 1
ATOM 770 C C . ILE B 1 6 ? 23.312 17.641 33.281 1 93.69 6 ILE B C 1
ATOM 772 O O . ILE B 1 6 ? 23.125 16.938 32.281 1 93.69 6 ILE B O 1
ATOM 776 N N . GLU B 1 7 ? 22.391 17.875 34.25 1 93.88 7 GLU B N 1
ATOM 777 C CA . GLU B 1 7 ? 21.047 17.312 34.156 1 93.88 7 GLU B CA 1
ATOM 778 C C . GLU B 1 7 ? 20.312 17.844 32.906 1 93.88 7 GLU B C 1
ATOM 780 O O . GLU B 1 7 ? 19.625 17.094 32.219 1 93.88 7 GLU B O 1
ATOM 785 N N . GLU B 1 8 ? 20.469 19.141 32.594 1 94.5 8 GLU B N 1
ATOM 786 C CA . GLU B 1 8 ? 19.844 19.75 31.422 1 94.5 8 GLU B CA 1
ATOM 787 C C . GLU B 1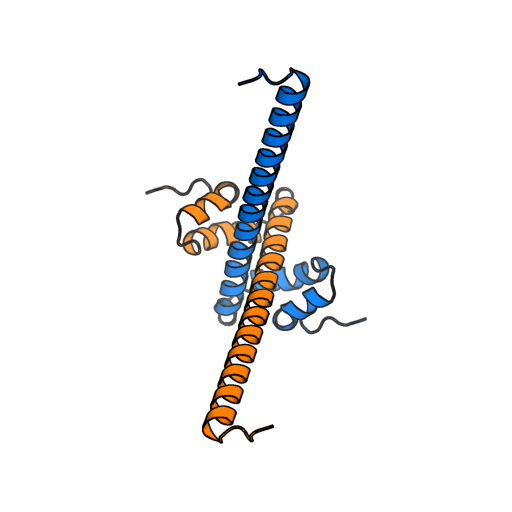 8 ? 20.453 19.219 30.125 1 94.5 8 GLU B C 1
ATOM 789 O O . GLU B 1 8 ? 19.734 18.969 29.156 1 94.5 8 GLU B O 1
ATOM 794 N N . ARG B 1 9 ? 21.766 18.969 30.125 1 95.19 9 ARG B N 1
ATOM 795 C CA . ARG B 1 9 ? 22.438 18.453 28.938 1 95.19 9 ARG B CA 1
ATOM 796 C C . ARG B 1 9 ? 22.031 17.016 28.656 1 95.19 9 ARG B C 1
ATOM 798 O O . ARG B 1 9 ? 21.812 16.641 27.5 1 95.19 9 ARG B O 1
ATOM 805 N N . LEU B 1 10 ? 21.828 16.219 29.703 1 96.44 10 LEU B N 1
ATOM 806 C CA . LEU B 1 10 ? 21.375 14.828 29.562 1 96.44 10 LEU B CA 1
ATOM 807 C C . LEU B 1 10 ? 19.953 14.773 29.031 1 96.44 10 LEU B C 1
ATOM 809 O O . LEU B 1 10 ? 19.641 13.953 28.156 1 96.44 10 LEU B O 1
ATOM 813 N N . ALA B 1 11 ? 19.125 15.609 29.547 1 96.31 11 ALA B N 1
ATOM 814 C CA . ALA B 1 11 ? 17.734 15.672 29.094 1 96.31 11 ALA B CA 1
ATOM 815 C C . ALA B 1 11 ? 17.656 16.047 27.625 1 96.31 11 ALA B C 1
ATOM 817 O O . ALA B 1 11 ? 16.828 15.508 26.875 1 96.31 11 ALA B O 1
ATOM 818 N N . GLN B 1 12 ? 18.484 16.938 27.141 1 97.12 12 GLN B N 1
ATOM 819 C CA . GLN B 1 12 ? 18.516 17.375 25.75 1 97.12 12 GLN B CA 1
ATOM 820 C C . GLN B 1 12 ? 18.984 16.234 24.844 1 97.12 12 GLN B C 1
ATOM 822 O O . GLN B 1 12 ? 18.422 16.031 23.766 1 97.12 12 GLN B O 1
ATOM 827 N N . LEU B 1 13 ? 19.922 15.477 25.297 1 96.94 13 LEU B N 1
ATOM 828 C CA . LEU B 1 13 ? 20.438 14.367 24.516 1 96.94 13 LEU B CA 1
ATOM 829 C C . LEU B 1 13 ? 19.391 13.258 24.391 1 96.94 13 LEU B C 1
ATOM 831 O O . LEU B 1 13 ? 19.234 12.656 23.328 1 96.94 13 LEU B O 1
ATOM 835 N N . GLU B 1 14 ? 18.688 13.062 25.453 1 97.31 14 GLU B N 1
ATOM 836 C CA . GLU B 1 14 ? 17.625 12.055 25.438 1 97.31 14 GLU B CA 1
ATOM 837 C C . GLU B 1 14 ? 16.484 12.453 24.516 1 97.31 14 GLU B C 1
ATOM 839 O O . GLU B 1 14 ? 15.945 11.625 23.797 1 97.31 14 GLU B O 1
ATOM 844 N N . ALA B 1 15 ? 16.188 13.719 24.531 1 98 15 ALA B N 1
ATOM 845 C CA . ALA B 1 15 ? 15.148 14.234 23.641 1 98 15 ALA B CA 1
ATOM 846 C C . ALA B 1 15 ? 15.57 14.125 22.172 1 98 15 ALA B C 1
ATOM 848 O O . ALA B 1 15 ? 14.766 13.773 21.312 1 98 15 ALA B O 1
ATOM 849 N N . GLN B 1 16 ? 16.859 14.406 21.906 1 97.62 16 GLN B N 1
ATOM 850 C CA . GLN B 1 16 ? 17.406 14.289 20.547 1 97.62 16 GLN B CA 1
ATOM 851 C C . GLN B 1 16 ? 17.391 12.844 20.078 1 97.62 16 GLN B C 1
ATOM 853 O O . GLN B 1 16 ? 17 12.562 18.938 1 97.62 16 GLN B O 1
ATOM 858 N N . ARG B 1 17 ? 17.688 11.906 20.938 1 98 17 ARG B N 1
ATOM 859 C CA . ARG B 1 17 ? 17.672 10.484 20.609 1 98 17 ARG B CA 1
ATOM 860 C C . ARG B 1 17 ? 16.266 10.008 20.281 1 98 17 ARG B C 1
ATOM 862 O O . ARG B 1 17 ? 16.047 9.312 19.281 1 98 17 ARG B O 1
ATOM 869 N N . LYS B 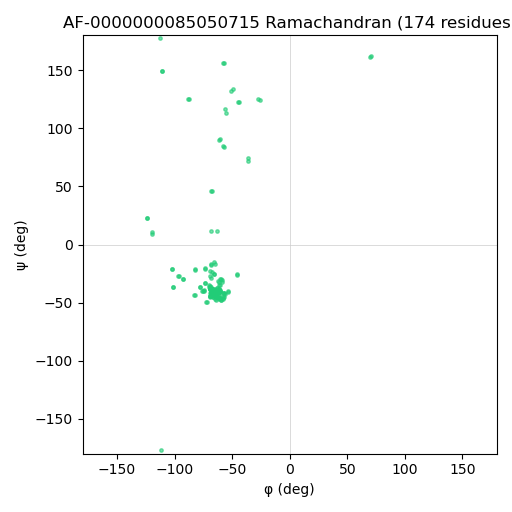1 18 ? 15.375 10.398 21.125 1 98.25 18 LYS B N 1
ATOM 870 C CA . LYS B 1 18 ? 13.984 10 20.906 1 98.25 18 LYS B CA 1
ATOM 871 C C . LYS B 1 18 ? 13.461 10.547 19.578 1 98.25 18 LYS B C 1
ATOM 873 O O . LYS B 1 18 ? 12.75 9.852 18.859 1 98.25 18 LYS B O 1
ATOM 878 N N . SER B 1 19 ? 13.852 11.766 19.297 1 98.12 19 SER B N 1
ATOM 879 C CA . SER B 1 19 ? 13.438 12.398 18.047 1 98.12 19 SER B CA 1
ATOM 880 C C . SER B 1 19 ? 14.023 11.664 16.844 1 98.12 19 SER B C 1
ATOM 882 O O . SER B 1 19 ? 13.328 11.438 15.844 1 98.12 19 SER B O 1
ATOM 884 N N . LEU B 1 20 ? 15.25 11.258 16.922 1 98.12 20 LEU B N 1
ATOM 885 C CA . LEU B 1 20 ? 15.922 10.547 15.844 1 98.12 20 LEU B CA 1
ATOM 886 C C . LEU B 1 20 ? 15.336 9.148 15.672 1 98.12 20 LEU B C 1
ATOM 888 O O . LEU B 1 20 ? 15.188 8.672 14.539 1 98.12 20 LEU B O 1
ATOM 892 N N . GLN B 1 21 ? 14.969 8.57 16.781 1 98.12 21 GLN B N 1
ATOM 893 C CA . GLN B 1 21 ? 14.344 7.25 16.719 1 98.12 21 GLN B CA 1
ATOM 894 C C . GLN B 1 21 ? 12.969 7.324 16.062 1 98.12 21 GLN B C 1
ATOM 896 O O . GLN B 1 21 ? 12.609 6.449 15.281 1 98.12 21 GLN B O 1
ATOM 901 N N . ALA B 1 22 ? 12.297 8.336 16.422 1 98.19 22 ALA B N 1
ATOM 902 C CA . ALA B 1 22 ? 10.977 8.539 15.836 1 98.19 22 ALA B CA 1
ATOM 903 C C . ALA B 1 22 ? 11.07 8.773 14.328 1 98.19 22 ALA B C 1
ATOM 905 O O . ALA B 1 22 ? 10.25 8.266 13.562 1 98.19 22 ALA B O 1
ATOM 906 N N . ARG B 1 23 ? 12.031 9.531 13.883 1 97.94 23 ARG B N 1
ATOM 907 C CA . ARG B 1 23 ? 12.258 9.797 12.469 1 97.94 23 ARG B CA 1
ATOM 908 C C . ARG B 1 23 ? 12.656 8.523 11.727 1 97.94 23 ARG B C 1
ATOM 910 O O . ARG B 1 23 ? 12.188 8.273 10.617 1 97.94 23 ARG B O 1
ATOM 917 N N . LEU B 1 24 ? 13.438 7.73 12.352 1 97.69 24 LEU B N 1
ATOM 918 C CA . LEU B 1 24 ? 13.867 6.465 11.758 1 97.69 24 LEU B CA 1
ATOM 919 C C . LEU B 1 24 ? 12.695 5.508 11.602 1 97.69 24 LEU B C 1
ATOM 921 O O . LEU B 1 24 ? 12.539 4.875 10.555 1 97.69 24 LEU B O 1
ATOM 925 N N . SER B 1 25 ? 11.875 5.387 12.617 1 97.81 25 SER B N 1
ATOM 926 C CA . SER B 1 25 ? 10.703 4.523 12.578 1 97.81 25 SER B CA 1
ATOM 927 C C . SER B 1 25 ? 9.734 4.957 11.477 1 97.81 25 SER B C 1
ATOM 929 O O . SER B 1 25 ? 9.148 4.117 10.797 1 97.81 25 SER B O 1
ATOM 931 N N . LYS B 1 26 ? 9.602 6.266 11.328 1 97.88 26 LYS B N 1
ATOM 932 C CA . LYS B 1 26 ? 8.734 6.805 10.281 1 97.88 26 LYS B CA 1
ATOM 933 C C . LYS B 1 26 ? 9.242 6.426 8.891 1 97.88 26 LYS B C 1
ATOM 935 O O . LYS B 1 26 ? 8.469 6.027 8.023 1 97.88 26 LYS B O 1
ATOM 940 N N . ASP B 1 27 ? 10.547 6.562 8.68 1 96.38 27 ASP B N 1
ATOM 941 C CA . ASP B 1 27 ? 11.172 6.23 7.406 1 96.38 27 ASP B CA 1
ATOM 942 C C . ASP B 1 27 ? 11.016 4.742 7.09 1 96.38 27 ASP B C 1
ATOM 944 O O . ASP B 1 27 ? 10.703 4.375 5.957 1 96.38 27 ASP B O 1
ATOM 948 N N . GLU B 1 28 ? 11.172 3.922 8.055 1 96.31 28 GLU B N 1
ATOM 949 C CA . GLU B 1 28 ? 11.039 2.479 7.895 1 96.31 28 GLU B CA 1
ATOM 950 C C . GLU B 1 28 ? 9.602 2.09 7.555 1 96.31 28 GLU B C 1
ATOM 952 O O . GLU B 1 28 ? 9.375 1.239 6.691 1 96.31 28 GLU B O 1
ATOM 957 N N . ARG B 1 29 ? 8.719 2.723 8.227 1 97.12 29 ARG B N 1
ATOM 958 C CA . ARG B 1 29 ? 7.309 2.451 7.957 1 97.12 29 ARG B CA 1
ATOM 959 C C . ARG B 1 29 ? 6.922 2.9 6.555 1 97.12 29 ARG B C 1
ATOM 961 O O . ARG B 1 29 ? 6.172 2.209 5.859 1 97.12 29 ARG B O 1
ATOM 968 N N . ALA B 1 30 ? 7.477 4.035 6.125 1 96.94 30 ALA B N 1
ATOM 969 C CA . ALA B 1 30 ? 7.195 4.539 4.785 1 96.94 30 ALA B CA 1
ATOM 970 C C . ALA B 1 30 ? 7.734 3.592 3.717 1 96.94 30 ALA B C 1
ATOM 972 O O . ALA B 1 30 ? 7.062 3.322 2.721 1 96.94 30 ALA B O 1
ATOM 973 N N . ARG B 1 31 ? 8.914 3.088 3.932 1 95.88 31 ARG B N 1
ATOM 974 C CA . ARG B 1 31 ? 9.523 2.145 3 1 95.88 31 ARG B CA 1
ATOM 975 C C . ARG B 1 31 ? 8.75 0.835 2.955 1 95.88 31 ARG B C 1
ATOM 977 O O . ARG B 1 31 ? 8.508 0.284 1.879 1 95.88 31 ARG B O 1
ATOM 984 N N . ASP B 1 32 ? 8.359 0.391 4.117 1 96.75 32 ASP B N 1
ATOM 985 C CA . ASP B 1 32 ? 7.57 -0.833 4.211 1 96.75 32 ASP B CA 1
ATOM 986 C C . ASP B 1 32 ? 6.238 -0.683 3.488 1 96.75 32 ASP B C 1
ATOM 988 O O . ASP B 1 32 ? 5.824 -1.573 2.74 1 96.75 32 ASP B O 1
ATOM 992 N N . THR B 1 33 ? 5.645 0.451 3.703 1 97.88 33 THR B N 1
ATOM 993 C CA . THR B 1 33 ? 4.375 0.724 3.039 1 97.88 33 THR B CA 1
ATOM 994 C C . THR B 1 33 ? 4.559 0.775 1.525 1 97.88 33 THR B C 1
ATOM 996 O O . THR B 1 33 ? 3.771 0.187 0.78 1 97.88 33 THR B O 1
ATOM 999 N N . ARG B 1 34 ? 5.617 1.463 1.038 1 97.69 34 ARG B N 1
ATOM 1000 C CA . ARG B 1 34 ? 5.871 1.559 -0.396 1 97.69 34 ARG B CA 1
ATOM 1001 C C . ARG B 1 34 ? 6.121 0.182 -1.001 1 97.69 34 ARG B C 1
ATOM 1003 O O . ARG B 1 34 ? 5.629 -0.122 -2.09 1 97.69 34 ARG B O 1
ATOM 1010 N N . ARG B 1 35 ? 6.848 -0.728 -0.336 1 97.69 35 ARG B N 1
ATOM 1011 C CA . ARG B 1 35 ? 7.082 -2.1 -0.776 1 97.69 35 ARG B CA 1
ATOM 1012 C C . ARG B 1 35 ? 5.766 -2.844 -0.975 1 97.69 35 ARG B C 1
ATOM 1014 O O . ARG B 1 35 ? 5.551 -3.469 -2.016 1 97.69 35 ARG B O 1
ATOM 1021 N N . LYS B 1 36 ? 4.895 -2.664 -0.019 1 98.38 36 LYS B N 1
ATOM 1022 C CA . LYS B 1 36 ? 3.604 -3.344 -0.07 1 98.38 36 LYS B CA 1
ATOM 1023 C C . LYS B 1 36 ? 2.736 -2.795 -1.198 1 98.38 36 LYS B C 1
ATOM 1025 O O . LYS B 1 36 ? 2.111 -3.559 -1.937 1 98.38 36 LYS B O 1
ATOM 1030 N N . VAL B 1 37 ? 2.752 -1.538 -1.4 1 98.56 37 VAL B N 1
ATOM 1031 C CA . VAL B 1 37 ? 1.941 -0.908 -2.436 1 98.56 37 VAL B CA 1
ATOM 1032 C C . VAL B 1 37 ? 2.436 -1.341 -3.814 1 98.56 37 VAL B C 1
ATOM 1034 O O . VAL B 1 37 ? 1.635 -1.677 -4.691 1 98.56 37 VAL B O 1
ATOM 1037 N N . LEU B 1 38 ? 3.736 -1.403 -4.043 1 98.44 38 LEU B N 1
ATOM 1038 C CA . LEU B 1 38 ? 4.301 -1.745 -5.344 1 98.44 38 LEU B CA 1
ATOM 1039 C C . LEU B 1 38 ? 4.051 -3.213 -5.676 1 98.44 38 LEU B C 1
ATOM 1041 O O . LEU B 1 38 ? 3.727 -3.549 -6.816 1 98.44 38 LEU B O 1
ATOM 1045 N N . LEU B 1 39 ? 4.148 -4.047 -4.668 1 97.69 39 LEU B N 1
ATOM 1046 C CA . LEU B 1 39 ? 3.863 -5.461 -4.879 1 97.69 39 LEU B CA 1
ATOM 1047 C C . LEU B 1 39 ? 2.379 -5.684 -5.148 1 97.69 39 LEU B C 1
ATOM 1049 O O . LEU B 1 39 ? 2.016 -6.465 -6.031 1 97.69 39 LEU B O 1
ATOM 1053 N N . GLY B 1 40 ? 1.54 -5.035 -4.383 1 98.06 40 GLY B N 1
ATOM 1054 C CA . GLY B 1 40 ? 0.108 -5.121 -4.621 1 98.06 40 GLY B CA 1
ATOM 1055 C C . GLY B 1 40 ? -0.298 -4.613 -5.992 1 98.06 40 GLY B C 1
ATOM 1056 O O . GLY B 1 40 ? -1.163 -5.199 -6.648 1 98.06 40 GLY B O 1
ATOM 1057 N N . ALA B 1 41 ? 0.323 -3.5 -6.453 1 97.94 41 ALA B N 1
ATOM 1058 C CA . ALA B 1 41 ? 0.066 -2.955 -7.781 1 97.94 41 ALA B CA 1
ATOM 1059 C C . ALA B 1 41 ? 0.446 -3.957 -8.867 1 97.94 41 ALA B C 1
ATOM 1061 O O . ALA B 1 41 ? -0.275 -4.113 -9.859 1 97.94 41 ALA B O 1
ATOM 1062 N N . LEU B 1 42 ? 1.577 -4.652 -8.703 1 95.81 42 LEU B N 1
ATOM 1063 C CA . LEU B 1 42 ? 1.994 -5.676 -9.656 1 95.81 42 LEU B CA 1
ATOM 1064 C C . LEU B 1 42 ? 0.962 -6.797 -9.734 1 95.81 42 LEU B C 1
ATOM 1066 O O . LEU B 1 42 ? 0.569 -7.203 -10.836 1 95.81 42 LEU B O 1
ATOM 1070 N N . VAL B 1 43 ? 0.51 -7.258 -8.562 1 94.62 43 VAL B N 1
ATOM 1071 C CA . VAL B 1 43 ? -0.465 -8.344 -8.484 1 94.62 43 VAL B CA 1
ATOM 1072 C C . VAL B 1 43 ? -1.749 -7.934 -9.203 1 94.62 43 VAL B C 1
ATOM 1074 O O . VAL B 1 43 ? -2.246 -8.664 -10.07 1 94.62 43 VAL B O 1
ATOM 1077 N N . LEU B 1 44 ? -2.256 -6.754 -8.938 1 94.62 44 LEU B N 1
ATOM 1078 C CA . LEU B 1 44 ? -3.492 -6.285 -9.555 1 94.62 44 LEU B CA 1
ATOM 1079 C C . LEU B 1 44 ? -3.324 -6.125 -11.062 1 94.62 44 LEU B C 1
ATOM 1081 O O . LEU B 1 44 ? -4.215 -6.492 -11.828 1 94.62 44 LEU B O 1
ATOM 1085 N N . HIS B 1 45 ? -2.201 -5.543 -11.477 1 93.69 45 HIS B N 1
ATOM 1086 C CA . HIS B 1 45 ? -1.914 -5.359 -12.898 1 93.69 45 HIS B CA 1
ATOM 1087 C C . HIS B 1 45 ? -1.925 -6.695 -13.633 1 93.69 45 HIS B C 1
ATOM 1089 O O . HIS B 1 45 ? -2.529 -6.812 -14.703 1 93.69 45 HIS B O 1
ATOM 1095 N N . ARG B 1 46 ? -1.36 -7.707 -13.039 1 91.56 46 ARG B N 1
ATOM 1096 C CA . ARG B 1 46 ? -1.277 -9.008 -13.695 1 91.56 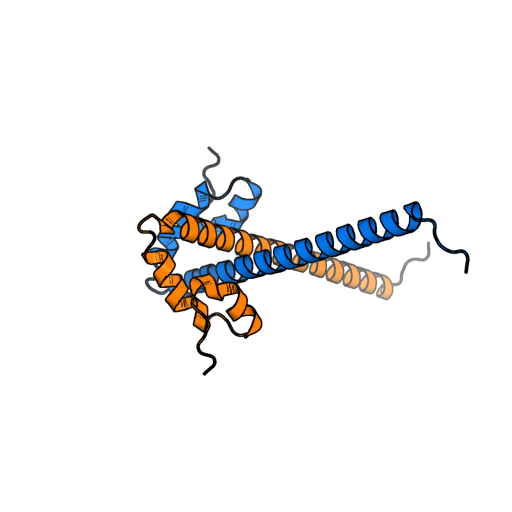46 ARG B CA 1
ATOM 1097 C C . ARG B 1 46 ? -2.633 -9.703 -13.703 1 91.56 46 ARG B C 1
ATOM 1099 O O . ARG B 1 46 ? -2.971 -10.406 -14.664 1 91.56 46 ARG B O 1
ATOM 1106 N N . LEU B 1 47 ? -3.342 -9.586 -12.625 1 90.19 47 LEU B N 1
ATOM 1107 C CA . LEU B 1 47 ? -4.684 -10.164 -12.578 1 90.19 47 LEU B CA 1
ATOM 1108 C C . LEU B 1 47 ? -5.578 -9.531 -13.641 1 90.19 47 LEU B C 1
ATOM 1110 O O . LEU B 1 47 ? -6.43 -10.211 -14.227 1 90.19 47 LEU B O 1
ATOM 1114 N N . GLU B 1 48 ? -5.402 -8.273 -13.922 1 87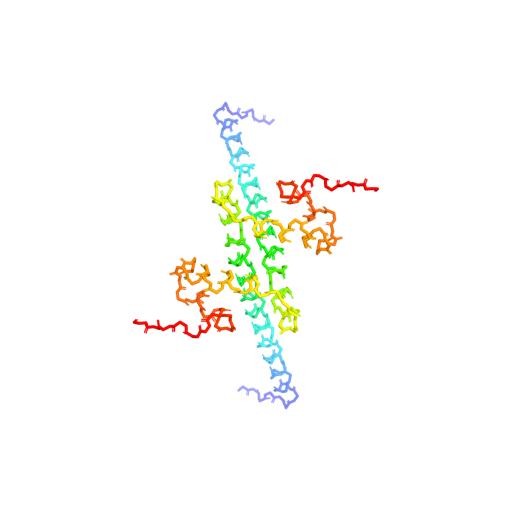.06 48 GLU B N 1
ATOM 1115 C CA . GLU B 1 48 ? -6.195 -7.555 -14.914 1 87.06 48 GLU B CA 1
ATOM 1116 C C . GLU B 1 48 ? -5.762 -7.914 -16.328 1 87.06 48 GLU B C 1
ATOM 1118 O O . GLU B 1 48 ? -6.594 -8.047 -17.234 1 87.06 48 GLU B O 1
ATOM 1123 N N . GLU B 1 49 ? -4.461 -8.031 -16.5 1 81.62 49 GLU B N 1
ATOM 1124 C CA . GLU B 1 49 ? -3.92 -8.383 -17.812 1 81.62 49 GLU B CA 1
ATOM 1125 C C . GLU B 1 49 ? -4.195 -9.852 -18.141 1 81.62 49 GLU B C 1
ATOM 1127 O O . GLU B 1 49 ? -4.363 -10.211 -19.312 1 81.62 49 GLU B O 1
ATOM 1132 N N . GLY B 1 50 ? -3.863 -10.711 -17.172 1 67.06 50 GLY B N 1
ATOM 1133 C CA . GLY B 1 50 ? -4 -12.148 -17.359 1 67.06 50 GLY B CA 1
ATOM 1134 C C . GLY B 1 50 ? -5.441 -12.594 -17.516 1 67.06 50 GLY B C 1
ATOM 1135 O O . GLY B 1 50 ? -5.711 -13.773 -17.75 1 67.06 50 GLY B O 1
ATOM 1136 N N . ARG B 1 51 ? -6.457 -11.672 -17.141 1 61.72 51 ARG B N 1
ATOM 1137 C CA . ARG B 1 51 ? -7.836 -12.078 -17.391 1 61.72 51 ARG B CA 1
ATOM 1138 C C . ARG B 1 51 ? -7.988 -12.664 -18.781 1 61.72 51 ARG B C 1
ATOM 1140 O O . ARG B 1 51 ? -8.82 -13.547 -19.016 1 61.72 51 ARG B O 1
ATOM 1147 N N . GLU B 1 52 ? -7.055 -12.164 -19.594 1 54.88 52 GLU B N 1
ATOM 1148 C CA . GLU B 1 52 ? -7.117 -12.711 -20.953 1 54.88 52 GLU B CA 1
ATOM 1149 C C . GLU B 1 52 ? -6.137 -13.859 -21.125 1 54.88 52 GLU B C 1
ATOM 1151 O O . GLU B 1 52 ? -6.262 -14.656 -22.062 1 54.88 52 GLU B O 1
ATOM 1156 N N . SER B 1 53 ? -5.016 -13.781 -20.266 1 58.34 53 SER B N 1
ATOM 1157 C CA . SER B 1 53 ? -4.023 -14.844 -20.406 1 58.34 53 SER B CA 1
ATOM 1158 C C . SER B 1 53 ? -3.998 -15.727 -19.156 1 58.34 53 SER B C 1
ATOM 1160 O O . SER B 1 53 ? -4.684 -15.445 -18.172 1 58.34 53 SER B O 1
ATOM 1162 N N . GLY B 1 54 ? -3.209 -16.766 -19.078 1 53.16 54 GLY B N 1
ATOM 1163 C CA . GLY B 1 54 ? -2.922 -17.922 -18.234 1 53.16 54 GLY B CA 1
ATOM 1164 C C . GLY B 1 54 ? -2.434 -17.531 -16.844 1 53.16 54 GLY B C 1
ATOM 1165 O O . GLY B 1 54 ? -1.854 -18.359 -16.141 1 53.16 54 GLY B O 1
ATOM 1166 N N . ALA B 1 55 ? -2.576 -16.141 -16.5 1 61.25 55 ALA B N 1
ATOM 1167 C CA . ALA B 1 55 ? -1.989 -16.031 -15.164 1 61.25 55 ALA B CA 1
ATOM 1168 C C . ALA B 1 55 ? -2.832 -16.766 -14.133 1 61.25 55 ALA B C 1
ATOM 1170 O O . ALA B 1 55 ? -3.232 -16.172 -13.117 1 61.25 55 ALA B O 1
ATOM 1171 N N . ASP B 1 56 ? -3.244 -17.969 -14.43 1 77.25 56 ASP B N 1
ATOM 1172 C CA . ASP B 1 56 ? -4.137 -18.844 -13.688 1 77.25 56 ASP B CA 1
ATOM 1173 C C . ASP B 1 56 ? -3.566 -19.156 -12.305 1 77.25 56 ASP B C 1
ATOM 1175 O O . ASP B 1 56 ? -4.297 -19.156 -11.312 1 77.25 56 ASP B O 1
ATOM 1179 N N . TYR B 1 57 ? -2.271 -19.141 -12.312 1 82.31 57 TYR B N 1
ATOM 1180 C CA . TYR B 1 57 ? -1.701 -19.578 -11.039 1 82.31 57 TYR B CA 1
ATOM 1181 C C . TYR B 1 57 ? -1.782 -18.453 -10.008 1 82.31 57 TYR B C 1
ATOM 1183 O O . TYR B 1 57 ? -2.084 -18.703 -8.836 1 82.31 57 TYR B O 1
ATOM 1191 N N . LEU B 1 58 ? -1.605 -17.219 -10.43 1 86.88 58 LEU B N 1
ATOM 1192 C CA . LEU B 1 58 ? -1.655 -16.078 -9.508 1 86.88 58 LEU B CA 1
ATOM 1193 C C . LEU B 1 58 ? -3.072 -15.867 -8.992 1 86.88 58 LEU B C 1
ATOM 1195 O O . LEU B 1 58 ? -3.27 -15.617 -7.801 1 86.88 58 LEU B O 1
ATOM 1199 N N . ARG B 1 59 ? -3.963 -16 -9.859 1 88.5 59 ARG B N 1
ATOM 1200 C CA . ARG B 1 59 ? -5.359 -15.852 -9.469 1 88.5 59 ARG B CA 1
ATOM 1201 C C . ARG B 1 59 ? -5.77 -16.922 -8.461 1 88.5 59 ARG B C 1
ATOM 1203 O O . ARG B 1 59 ? -6.41 -16.625 -7.453 1 88.5 59 ARG B O 1
ATOM 1210 N N . ASP B 1 60 ? -5.363 -18.109 -8.766 1 87.94 60 ASP B N 1
ATOM 1211 C CA . ASP B 1 60 ? -5.66 -19.219 -7.863 1 87.94 60 ASP B CA 1
ATOM 1212 C C . ASP B 1 60 ? -5.035 -18.984 -6.488 1 87.94 60 ASP B C 1
ATOM 1214 O O . ASP B 1 60 ? -5.668 -19.25 -5.465 1 87.94 60 ASP B O 1
ATOM 1218 N N . PHE B 1 61 ? -3.859 -18.609 -6.539 1 88.12 61 PHE B N 1
ATOM 1219 C CA . PHE B 1 61 ? -3.143 -18.344 -5.301 1 88.12 61 PHE B CA 1
ATOM 1220 C C . PHE B 1 61 ? -3.867 -17.281 -4.469 1 88.12 61 PHE B C 1
ATOM 1222 O O . PHE B 1 61 ? -4.105 -17.484 -3.277 1 88.12 61 PHE B O 1
ATOM 1229 N N . ILE B 1 62 ? -4.301 -16.172 -5.109 1 92.06 62 ILE B N 1
ATOM 1230 C CA . ILE B 1 62 ? -4.949 -15.07 -4.398 1 92.06 62 ILE B CA 1
ATOM 1231 C C . ILE B 1 62 ? -6.297 -15.531 -3.854 1 92.06 62 ILE B C 1
ATOM 1233 O O . ILE B 1 62 ? -6.633 -15.266 -2.695 1 92.06 62 ILE B O 1
ATOM 1237 N N . GLN B 1 63 ? -6.973 -16.266 -4.613 1 91.94 63 GLN B N 1
ATOM 1238 C CA . GLN B 1 63 ? -8.305 -16.703 -4.215 1 91.94 63 GLN B CA 1
ATOM 1239 C C . GLN B 1 63 ? -8.227 -17.703 -3.057 1 91.94 63 GLN B C 1
ATOM 1241 O O . GLN B 1 63 ? -9.117 -17.734 -2.203 1 91.94 63 GLN B O 1
ATOM 1246 N N . ARG B 1 64 ? -7.188 -18.359 -3.002 1 91.94 64 ARG B N 1
ATOM 1247 C CA . ARG B 1 64 ? -7.012 -19.344 -1.945 1 91.94 64 ARG B CA 1
ATOM 1248 C C . ARG B 1 64 ? -6.516 -18.703 -0.659 1 91.94 64 ARG B C 1
ATOM 1250 O O . ARG B 1 64 ? -6.98 -19.031 0.432 1 91.94 64 ARG B O 1
ATOM 1257 N N . GLU B 1 65 ? -5.539 -17.797 -0.843 1 93.19 65 GLU B N 1
ATOM 1258 C CA . GLU B 1 65 ? -4.809 -17.328 0.328 1 93.19 65 GLU B CA 1
ATOM 1259 C C . GLU B 1 65 ? -5.445 -16.062 0.898 1 93.19 65 GLU B C 1
ATOM 1261 O O . GLU B 1 65 ? -5.402 -15.828 2.109 1 93.19 65 GLU B O 1
ATOM 1266 N N . LEU B 1 66 ? -6.07 -15.234 0.151 1 94.94 66 LEU B N 1
ATOM 1267 C CA . LEU B 1 66 ? -6.477 -13.883 0.528 1 94.94 66 LEU B CA 1
ATOM 1268 C C . LEU B 1 66 ? -7.594 -13.922 1.566 1 94.94 66 LEU B C 1
ATOM 1270 O O . LEU B 1 66 ? -7.555 -13.188 2.553 1 94.94 66 LEU B O 1
ATOM 1274 N N . PRO B 1 67 ? -8.602 -14.75 1.422 1 94.56 67 PRO B N 1
ATOM 1275 C CA . PRO B 1 67 ? -9.688 -14.742 2.406 1 94.56 67 PRO B CA 1
ATOM 1276 C C . PRO B 1 67 ? -9.195 -14.977 3.83 1 94.56 67 PRO B C 1
ATOM 1278 O O . PRO B 1 67 ? -9.625 -14.289 4.762 1 94.56 67 PRO B O 1
ATOM 1281 N N . GLY B 1 68 ? -8.273 -15.93 3.971 1 93.25 68 GLY B N 1
ATOM 1282 C CA . GLY B 1 68 ? -7.75 -16.234 5.293 1 93.25 68 GLY B CA 1
ATOM 1283 C C . GLY B 1 68 ? -6.801 -15.172 5.816 1 93.25 68 GLY B C 1
ATOM 1284 O O . GLY B 1 68 ? -6.531 -15.109 7.016 1 93.25 68 GLY B O 1
ATOM 1285 N N . PHE B 1 69 ? -6.309 -14.438 4.867 1 93.88 69 PHE B N 1
ATOM 1286 C CA . PHE B 1 69 ? -5.348 -13.398 5.215 1 93.88 69 PHE B CA 1
ATOM 1287 C C . PHE B 1 69 ? -6.062 -12.148 5.699 1 93.88 69 PHE B C 1
ATOM 1289 O O . PHE B 1 69 ? -5.488 -11.336 6.434 1 93.88 69 PHE B O 1
ATOM 1296 N N . LEU B 1 70 ? -7.344 -11.945 5.348 1 94.75 70 LEU B N 1
ATOM 1297 C CA . LEU B 1 70 ? -8.125 -10.766 5.719 1 94.75 70 LEU B CA 1
ATOM 1298 C C . LEU B 1 70 ? -8.797 -10.969 7.074 1 94.75 70 LEU B C 1
ATOM 1300 O O . LEU B 1 70 ? -9.586 -11.906 7.242 1 94.75 70 LEU B O 1
ATOM 1304 N N . THR B 1 71 ? -8.57 -10.047 8.031 1 92.5 71 THR B N 1
ATOM 1305 C CA . THR B 1 71 ? -9.094 -10.211 9.383 1 92.5 71 THR B CA 1
ATOM 1306 C C . THR B 1 71 ? -10.328 -9.336 9.594 1 92.5 71 THR B C 1
ATOM 1308 O O . THR B 1 71 ? -11.172 -9.648 10.438 1 92.5 71 THR B O 1
ATOM 1311 N N . ARG B 1 72 ? -10.531 -8.359 8.875 1 92.81 72 ARG B N 1
ATOM 1312 C CA . ARG B 1 72 ? -11.641 -7.422 9.055 1 92.81 72 ARG B CA 1
ATOM 1313 C C . ARG B 1 72 ? -12.656 -7.555 7.926 1 92.81 72 ARG B C 1
AT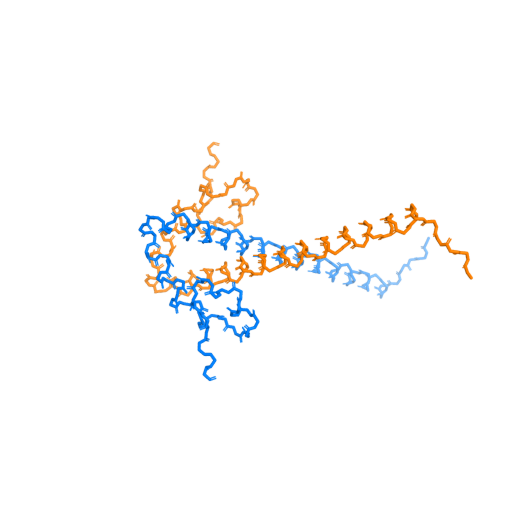OM 1315 O O . ARG B 1 72 ? -12.281 -7.727 6.762 1 92.81 72 ARG B O 1
ATOM 1322 N N . ASP B 1 73 ? -13.867 -7.281 8.281 1 90.19 73 ASP B N 1
ATOM 1323 C CA . ASP B 1 73 ? -14.938 -7.379 7.293 1 90.19 73 ASP B CA 1
ATOM 1324 C C . ASP B 1 73 ? -14.805 -6.289 6.23 1 90.19 73 ASP B C 1
ATOM 1326 O O . ASP B 1 73 ? -15.039 -6.543 5.047 1 90.19 73 ASP B O 1
ATOM 1330 N N . ILE B 1 74 ? -14.492 -5.129 6.66 1 93.12 74 ILE B N 1
ATOM 1331 C CA . ILE B 1 74 ? -14.391 -3.992 5.75 1 93.12 74 ILE B CA 1
ATOM 1332 C C . ILE B 1 74 ? -13.305 -4.258 4.711 1 93.12 74 ILE B C 1
ATOM 1334 O O . ILE B 1 74 ? -13.422 -3.826 3.561 1 93.12 74 ILE B O 1
ATOM 1338 N N . ASP B 1 75 ? -12.266 -4.98 5.059 1 95 75 ASP B N 1
ATOM 1339 C CA . ASP B 1 75 ? -11.195 -5.324 4.129 1 95 75 ASP B CA 1
ATOM 1340 C C . ASP B 1 75 ? -11.648 -6.383 3.129 1 95 75 ASP B C 1
ATOM 1342 O O . ASP B 1 75 ? -11.227 -6.375 1.972 1 95 75 ASP B O 1
ATOM 1346 N N . ARG B 1 76 ? -12.523 -7.273 3.555 1 93.88 76 ARG B N 1
ATOM 1347 C CA . ARG B 1 76 ? -13.039 -8.305 2.656 1 93.88 76 ARG B CA 1
ATOM 1348 C C . ARG B 1 76 ? -13.828 -7.68 1.507 1 93.88 76 ARG B C 1
ATOM 1350 O O . ARG B 1 76 ? -13.734 -8.141 0.367 1 93.88 76 ARG B O 1
ATOM 1357 N N . ARG B 1 77 ? -14.555 -6.641 1.793 1 93.69 77 ARG B N 1
ATOM 1358 C CA . ARG B 1 77 ? -15.398 -5.98 0.798 1 93.69 77 ARG B CA 1
ATOM 1359 C C . ARG B 1 77 ? -14.547 -5.344 -0.299 1 93.69 77 ARG B C 1
ATOM 1361 O O . ARG B 1 77 ? -15 -5.199 -1.436 1 93.69 77 ARG B O 1
ATOM 1368 N N . LEU B 1 78 ? -13.328 -5.012 -0.028 1 95.19 78 LEU B N 1
ATOM 1369 C CA . LEU B 1 78 ? -12.422 -4.379 -0.984 1 95.19 78 LEU B CA 1
ATOM 1370 C C . LEU B 1 78 ? -12.047 -5.352 -2.1 1 95.19 78 LEU B C 1
ATOM 1372 O O . LEU B 1 78 ? -11.547 -4.934 -3.146 1 95.19 78 LEU B O 1
ATOM 1376 N N . PHE B 1 79 ? -12.273 -6.691 -1.885 1 95.56 79 PHE B N 1
ATOM 1377 C CA . PHE B 1 79 ? -11.766 -7.691 -2.818 1 95.56 79 PHE B CA 1
ATOM 1378 C C . PHE B 1 79 ? -12.898 -8.57 -3.34 1 95.56 79 PHE B C 1
ATOM 1380 O O . PHE B 1 79 ? -12.664 -9.703 -3.76 1 95.56 79 PHE B O 1
ATOM 1387 N N . GLU B 1 80 ? -14.125 -8.078 -3.301 1 92.56 80 GLU B N 1
ATOM 1388 C CA . GLU B 1 80 ? -15.281 -8.844 -3.76 1 92.56 80 GLU B CA 1
ATOM 1389 C C . GLU B 1 80 ? -15.133 -9.242 -5.227 1 92.56 80 GLU B C 1
ATOM 1391 O O . GLU B 1 80 ? -15.578 -10.312 -5.633 1 92.56 80 GLU B O 1
ATOM 1396 N N . ASP B 1 81 ? -14.477 -8.398 -5.965 1 89.31 81 ASP B N 1
ATOM 1397 C CA . ASP B 1 81 ? -14.266 -8.656 -7.387 1 89.31 81 ASP B CA 1
ATOM 1398 C C . ASP B 1 81 ? -13.336 -9.844 -7.598 1 89.31 81 ASP B C 1
ATOM 1400 O O . ASP B 1 81 ? -13.367 -10.484 -8.648 1 89.31 81 ASP B O 1
ATOM 1404 N N . LEU B 1 82 ? -12.477 -10.156 -6.578 1 88.56 82 LEU B N 1
ATOM 1405 C CA . LEU B 1 82 ? -11.484 -11.219 -6.707 1 88.56 82 LEU B CA 1
ATOM 1406 C C . LEU B 1 82 ? -11.953 -12.492 -6 1 88.56 82 LEU B C 1
ATOM 1408 O O . LEU B 1 82 ? -11.695 -13.602 -6.477 1 88.56 82 LEU B O 1
ATOM 1412 N N . ILE B 1 83 ? -12.625 -12.352 -4.883 1 89.88 83 ILE B N 1
ATOM 1413 C CA . ILE B 1 83 ? -12.891 -13.531 -4.062 1 89.88 83 ILE B CA 1
ATOM 1414 C C . ILE B 1 83 ? -14.398 -13.734 -3.924 1 89.88 83 ILE B C 1
ATOM 1416 O O . ILE B 1 83 ? -14.844 -14.664 -3.254 1 89.88 83 ILE B O 1
ATOM 1420 N N . GLY B 1 84 ? -15.164 -13.078 -4.621 1 83.5 84 GLY B N 1
ATOM 1421 C CA . GLY B 1 84 ? -16.609 -13.18 -4.5 1 83.5 84 GLY B CA 1
ATOM 1422 C C . GLY B 1 84 ? -17.141 -12.594 -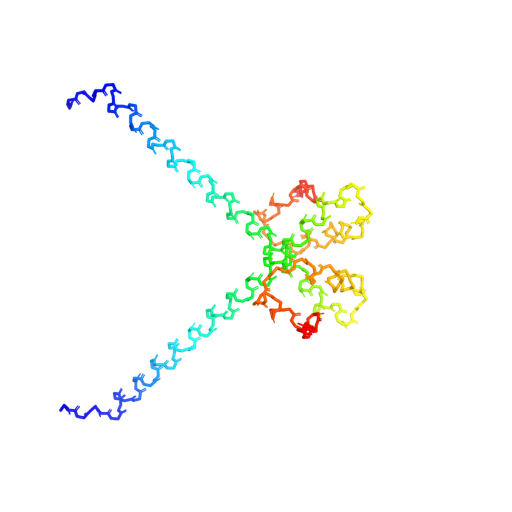3.209 1 83.5 84 GLY B C 1
ATOM 1423 O O . GLY B 1 84 ? -16.375 -12.258 -2.305 1 83.5 84 GLY B O 1
ATOM 1424 N N . PRO B 1 85 ? -18.453 -12.281 -3.125 1 74.25 85 PRO B N 1
ATOM 1425 C CA . PRO B 1 85 ? -19.047 -11.75 -1.902 1 74.25 85 PRO B CA 1
ATOM 1426 C C . PRO B 1 85 ? -18.938 -12.711 -0.721 1 74.25 85 PRO B C 1
ATOM 1428 O O . PRO B 1 85 ? -19.047 -13.93 -0.895 1 74.25 85 PRO B O 1
ATOM 1431 N N . GLY B 1 86 ? -17.812 -12.625 0.1 1 60.25 86 GLY B N 1
ATOM 1432 C CA . GLY B 1 86 ? -17.703 -13.523 1.237 1 60.25 86 GLY B CA 1
ATOM 1433 C C . GLY B 1 86 ? -19.031 -14 1.763 1 60.25 86 GLY B C 1
ATOM 1434 O O . GLY B 1 86 ? -20.062 -13.328 1.592 1 60.25 86 GLY B O 1
ATOM 1435 N N . LYS B 1 87 ? -19.203 -15.43 1.827 1 49.97 87 LYS B N 1
ATOM 1436 C CA . LYS B 1 87 ? -20.406 -15.906 2.52 1 49.97 87 LYS B CA 1
ATOM 1437 C C . LYS B 1 87 ? -20.453 -15.383 3.953 1 49.97 87 LYS B C 1
ATOM 1439 O O . LYS B 1 87 ? -19.5 -15.562 4.715 1 49.97 87 LYS B O 1
ATOM 1444 N N . THR B 1 88 ? -20.938 -14.188 4.215 1 46.81 88 THR B N 1
ATOM 1445 C CA . THR B 1 88 ? -21.312 -13.992 5.613 1 46.81 88 THR B CA 1
ATOM 1446 C C . THR B 1 88 ? -21.891 -15.273 6.203 1 46.81 88 THR B C 1
ATOM 1448 O O . THR B 1 88 ? -22.922 -15.75 5.754 1 46.81 88 THR B O 1
ATOM 1451 N N . GLY B 1 89 ? -21.125 -16.203 6.477 1 35.28 89 GLY B N 1
ATOM 1452 C CA . GLY B 1 89 ? -21.812 -17.188 7.305 1 35.28 89 GLY B CA 1
ATOM 1453 C C . GLY B 1 89 ? -22.391 -16.594 8.578 1 35.28 89 GLY B C 1
ATOM 1454 O O . GLY B 1 89 ? -21.969 -15.508 9.008 1 35.28 89 GLY B O 1
#

Sequence (178 aa):
MSRKSIEERLAQLEAQRKSLQARLSKDERARDTRRKVLLGALVLHRLEEGRESGADYLRDFIQRELPGFLTRDIDRRLFEDLIGPGKTGMSRKSIEERLAQLEAQRKSLQARLSKDERARDTRRKVLLGALVLHRLEEGRESGADYLRDFIQRELPGFLTRDIDRRLFEDLIGPGKTG